Protein AF-A0A8J9SE63-F1 (afdb_monomer_lite)

InterPro domains:
  IPR000222 PPM-type phosphatase, divalent cation binding [PS01032] (70-78)
  IPR001932 PPM-type phosphatase-like domain [PF00481] (25-103)
  IPR001932 PPM-type phosphatase-like domain [PS51746] (24-112)
  IPR036457 PPM-type phosphatase-like domain superfamily [G3DSA:3.60.40.10] (1-112)
  IPR036457 PPM-type phosphatase-like domain superfamily [SSF81606] (15-105)

Radius of gyration: 18.45 Å; chains: 1; bounding box: 39×26×58 Å

pLDDT: mean 92.22, std 11.13, range [51.03, 98.38]

Secondary structure (DSSP, 8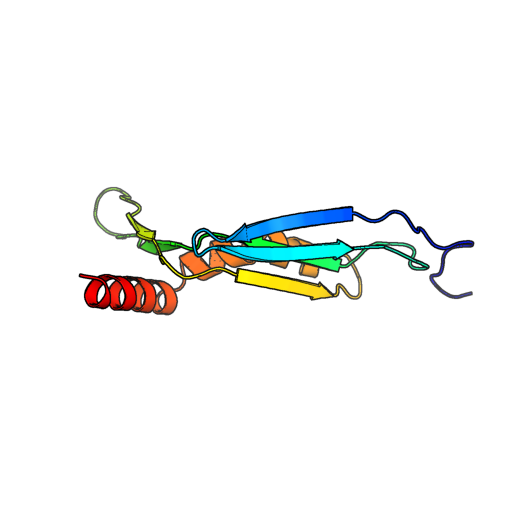-state):
--SEEEEEE---EEEEEE-TT--EEEEEE--EEESS---EEEEE-SEEEEEE-TTSTT-EEEEEETT--EEEEE---SSSHHHHHHHHHHHHHHTT-HHHHHHHHHHHHHH-

Sequence (112 aa):
MGNLLGAPVTEKETHVGTTPEGIPYGVSSMQGWRVHMEDAHITQEELYAIESNVGSGAEVNEIPLDGHSLFAVFDGHGGTFAAMYSGRNFCRVLSRQPKFVDYANFSKEWAE

Organism: Phaeodactylum tricornutum (NCBI:txid2850)

Structure (mmCIF, N/CA/C/O backbone):
data_AF-A0A8J9SE63-F1
#
_entry.id   AF-A0A8J9SE63-F1
#
loop_
_atom_site.group_PDB
_atom_site.id
_atom_site.type_symbol
_atom_site.label_atom_id
_atom_site.label_alt_id
_atom_site.label_comp_id
_atom_site.label_asym_id
_atom_site.label_entity_id
_atom_site.label_seq_id
_atom_site.pdbx_PDB_ins_code
_atom_site.Cartn_x
_atom_site.Cartn_y
_atom_site.Cartn_z
_atom_site.occupancy
_atom_site.B_iso_or_equiv
_atom_site.auth_seq_id
_atom_site.auth_comp_id
_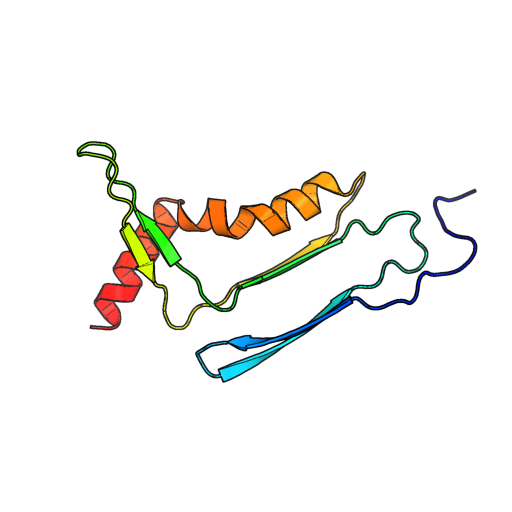atom_site.auth_asym_id
_atom_s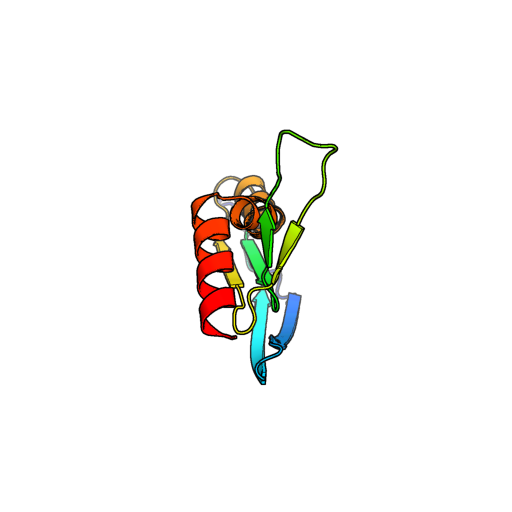ite.auth_atom_id
_atom_site.pdbx_PDB_model_num
ATOM 1 N N . MET A 1 1 ? 18.407 13.913 -25.048 1.00 51.03 1 MET A N 1
ATOM 2 C CA . MET A 1 1 ? 17.555 12.725 -25.280 1.00 51.03 1 MET A CA 1
ATOM 3 C C . MET A 1 1 ? 16.887 12.385 -23.957 1.00 51.03 1 MET A C 1
ATOM 5 O O . MET A 1 1 ? 17.524 12.593 -22.935 1.00 51.03 1 MET A O 1
ATOM 9 N N . GLY A 1 2 ? 15.599 12.032 -23.974 1.00 68.69 2 GLY A N 1
ATOM 10 C CA . GLY A 1 2 ? 14.751 11.947 -22.777 1.00 68.69 2 GLY A CA 1
ATOM 11 C C . GLY A 1 2 ? 15.185 10.895 -21.751 1.00 68.69 2 GLY A C 1
ATOM 12 O O . GLY A 1 2 ? 16.017 10.041 -22.037 1.00 68.69 2 GLY A O 1
ATOM 13 N N . ASN A 1 3 ? 14.599 10.976 -20.556 1.00 77.94 3 ASN A N 1
ATOM 14 C CA . ASN A 1 3 ? 14.890 10.139 -19.387 1.00 77.94 3 ASN A CA 1
ATOM 15 C C . ASN A 1 3 ? 14.290 8.718 -19.506 1.00 77.94 3 ASN A C 1
ATOM 17 O O . ASN A 1 3 ? 13.493 8.302 -18.663 1.00 77.94 3 ASN A O 1
ATOM 21 N N . LEU A 1 4 ? 14.596 8.009 -20.596 1.00 90.31 4 LEU A N 1
ATOM 22 C CA . LEU A 1 4 ? 14.075 6.670 -20.891 1.00 90.31 4 LEU A CA 1
ATOM 23 C C . LEU A 1 4 ? 15.209 5.652 -21.046 1.00 90.31 4 LEU A C 1
ATOM 25 O O . LEU A 1 4 ? 16.297 5.980 -21.520 1.00 90.31 4 LEU A O 1
ATOM 29 N N . LEU A 1 5 ? 14.925 4.408 -20.668 1.00 92.88 5 LEU A N 1
ATOM 30 C CA . LEU A 1 5 ? 15.800 3.258 -20.882 1.00 92.88 5 LEU A CA 1
ATOM 31 C C . LEU A 1 5 ? 15.842 2.843 -22.363 1.00 92.88 5 LEU A C 1
ATOM 33 O O . LEU A 1 5 ? 14.928 3.133 -23.133 1.00 92.88 5 LEU A O 1
ATOM 37 N N . GLY A 1 6 ? 16.882 2.096 -22.750 1.00 95.50 6 GLY A N 1
ATOM 38 C CA . GLY A 1 6 ? 16.984 1.502 -24.092 1.00 95.50 6 GLY A CA 1
ATOM 39 C C . GLY A 1 6 ? 15.978 0.372 -24.357 1.00 95.50 6 GLY A C 1
ATOM 40 O O . GLY A 1 6 ? 15.704 0.053 -25.510 1.00 95.50 6 GLY A O 1
ATOM 41 N N . ALA A 1 7 ? 15.416 -0.215 -23.300 1.00 96.19 7 ALA A N 1
ATOM 42 C CA . ALA A 1 7 ? 14.354 -1.215 -23.330 1.00 96.19 7 ALA A CA 1
ATOM 43 C C . ALA A 1 7 ? 13.550 -1.137 -22.018 1.00 96.19 7 ALA A C 1
ATOM 45 O O . ALA A 1 7 ? 14.098 -0.683 -21.009 1.00 96.19 7 ALA A O 1
ATOM 46 N N . PRO A 1 8 ? 12.277 -1.569 -21.993 1.00 97.38 8 PRO A N 1
ATOM 47 C CA . PRO A 1 8 ? 11.485 -1.533 -20.777 1.00 97.38 8 PRO A CA 1
ATOM 48 C C . PRO A 1 8 ? 11.904 -2.640 -19.809 1.00 97.38 8 PRO A C 1
ATOM 50 O O . PRO A 1 8 ? 12.109 -3.789 -20.207 1.00 97.38 8 PRO A O 1
ATOM 53 N N . VAL A 1 9 ? 11.932 -2.318 -18.519 1.00 97.75 9 VAL A N 1
ATOM 54 C CA . VAL A 1 9 ? 11.937 -3.321 -17.453 1.00 97.75 9 VAL A CA 1
ATOM 55 C C . VAL A 1 9 ? 10.518 -3.868 -17.333 1.00 97.75 9 VAL A C 1
ATOM 57 O O . VAL A 1 9 ? 9.587 -3.140 -16.986 1.00 97.75 9 VAL A O 1
ATOM 60 N N . THR A 1 10 ? 10.347 -5.141 -17.686 1.00 97.75 10 THR A N 1
ATOM 61 C CA . THR A 1 10 ? 9.033 -5.807 -17.765 1.00 97.75 10 THR A CA 1
ATOM 62 C C . THR A 1 10 ? 8.750 -6.749 -16.600 1.00 97.75 10 THR A C 1
ATOM 64 O O . THR A 1 10 ? 7.655 -7.308 -16.527 1.00 97.75 10 THR A O 1
ATOM 67 N N . GLU A 1 11 ? 9.714 -6.909 -15.688 1.00 98.12 11 GLU A N 1
ATOM 68 C CA . GLU A 1 11 ? 9.528 -7.646 -14.443 1.00 98.12 11 GLU A CA 1
ATOM 69 C C . GLU A 1 11 ? 8.372 -7.042 -13.642 1.00 98.12 11 GLU A C 1
ATOM 71 O O . GLU A 1 11 ? 8.221 -5.819 -13.561 1.00 98.12 11 GLU A O 1
ATOM 76 N N . LYS A 1 12 ? 7.529 -7.924 -13.102 1.00 98.12 12 LYS A N 1
ATOM 77 C CA . LYS A 1 12 ? 6.340 -7.556 -12.346 1.00 98.12 12 LYS A CA 1
ATOM 78 C C . LYS A 1 12 ? 6.524 -7.947 -10.899 1.00 98.12 12 LYS A C 1
ATOM 80 O O . LYS A 1 12 ? 6.648 -9.133 -10.602 1.00 98.12 12 LYS A O 1
ATOM 85 N N . GLU A 1 13 ? 6.429 -6.976 -10.009 1.00 97.75 13 GLU A N 1
ATOM 86 C CA . GLU A 1 13 ? 6.236 -7.263 -8.597 1.00 97.75 13 GLU A CA 1
ATOM 87 C C . GLU A 1 13 ? 4.733 -7.392 -8.359 1.00 97.75 13 GLU A C 1
ATOM 89 O O . GLU A 1 13 ? 3.992 -6.429 -8.545 1.00 97.75 13 GLU A O 1
ATOM 94 N N . THR A 1 14 ? 4.265 -8.598 -8.038 1.00 97.88 14 THR A N 1
ATOM 95 C CA . THR A 1 14 ? 2.834 -8.888 -7.886 1.00 97.88 14 THR A CA 1
ATOM 96 C C . THR A 1 14 ? 2.555 -9.387 -6.482 1.00 97.88 14 THR A C 1
ATOM 98 O O . THR A 1 14 ? 3.184 -10.341 -6.033 1.00 97.88 14 THR A O 1
ATOM 101 N N . HIS A 1 15 ? 1.587 -8.763 -5.820 1.00 97.12 15 HIS A N 1
ATOM 102 C CA . HIS A 1 15 ? 1.100 -9.150 -4.503 1.00 97.12 15 HIS A CA 1
ATOM 103 C C . HIS A 1 15 ? -0.384 -9.473 -4.615 1.00 97.12 15 HIS A C 1
ATOM 105 O O . HIS A 1 15 ? -1.133 -8.775 -5.298 1.00 97.12 15 HIS A O 1
ATOM 111 N N . VAL A 1 16 ? -0.808 -10.546 -3.964 1.00 98.12 16 VAL A N 1
ATOM 112 C CA . VAL A 1 16 ? -2.205 -10.979 -3.895 1.00 98.12 16 VAL A CA 1
ATOM 113 C C . VAL A 1 16 ? -2.527 -11.323 -2.453 1.00 98.12 16 VAL A C 1
ATOM 115 O O . VAL A 1 16 ? -1.635 -11.727 -1.709 1.00 98.12 16 VAL A O 1
ATOM 118 N N . GLY A 1 17 ? -3.787 -11.183 -2.072 1.00 97.94 17 GLY A N 1
ATOM 119 C CA . GLY A 1 17 ? -4.231 -11.482 -0.718 1.00 97.94 17 GLY A CA 1
ATOM 120 C C . GLY A 1 17 ? -5.744 -11.485 -0.612 1.00 97.94 17 GLY A C 1
ATOM 121 O O . GLY A 1 17 ? -6.467 -11.468 -1.617 1.00 97.94 17 GLY A O 1
ATOM 122 N N . THR A 1 18 ? -6.240 -11.575 0.611 1.00 97.81 18 THR A N 1
ATOM 123 C CA . THR A 1 18 ? -7.671 -11.574 0.910 1.00 97.81 18 THR A CA 1
ATOM 124 C C . THR A 1 18 ? -7.848 -10.970 2.290 1.00 97.81 18 THR A C 1
ATOM 126 O O . THR A 1 18 ? -7.211 -11.428 3.231 1.00 97.81 18 THR A O 1
ATOM 129 N N . THR A 1 19 ? -8.694 -9.949 2.408 1.00 97.00 19 THR A N 1
ATOM 130 C CA . THR A 1 19 ? -8.952 -9.300 3.701 1.00 97.00 19 THR A CA 1
ATOM 131 C C . THR A 1 19 ? -9.612 -10.282 4.679 1.00 97.00 19 THR A C 1
ATOM 133 O O . THR A 1 19 ? -10.191 -11.280 4.231 1.00 97.00 19 THR A O 1
ATOM 136 N N . PRO A 1 20 ? -9.593 -10.024 5.999 1.00 95.38 20 PRO A N 1
ATOM 137 C CA . PRO A 1 20 ? -10.285 -10.869 6.977 1.00 95.38 20 PRO A CA 1
ATOM 138 C C . PRO A 1 20 ? -11.780 -11.067 6.679 1.00 95.38 20 PRO A C 1
ATOM 140 O O . PRO A 1 20 ? -12.340 -12.126 6.957 1.00 95.38 20 PRO A O 1
ATOM 143 N N . GLU A 1 21 ? -12.419 -10.088 6.034 1.00 93.19 21 GLU A N 1
ATOM 144 C CA . GLU A 1 21 ? -13.823 -10.127 5.601 1.00 93.19 21 GLU A CA 1
ATOM 145 C C . GLU A 1 21 ? -14.041 -10.965 4.331 1.00 93.19 21 GLU A C 1
ATOM 147 O O . GLU A 1 21 ? -15.169 -11.107 3.854 1.00 93.19 21 GLU A O 1
ATOM 152 N N . GLY A 1 22 ? -12.971 -11.517 3.759 1.00 96.06 22 GLY A N 1
ATOM 153 C CA . GLY A 1 22 ? -13.018 -12.366 2.577 1.00 96.06 22 GLY A CA 1
ATOM 154 C C . GLY A 1 22 ? -12.970 -11.608 1.250 1.00 96.06 22 GLY A C 1
ATOM 155 O O . GLY A 1 22 ? -13.339 -12.187 0.229 1.00 96.06 22 GLY A O 1
ATOM 156 N N . ILE A 1 23 ? -12.535 -10.341 1.222 1.00 96.25 23 ILE A N 1
ATOM 157 C CA . ILE A 1 23 ? -12.416 -9.569 -0.025 1.00 96.25 23 ILE A CA 1
ATOM 158 C C . ILE A 1 23 ? -11.077 -9.907 -0.704 1.00 96.25 23 ILE A C 1
ATOM 160 O O . ILE A 1 23 ? -10.027 -9.532 -0.180 1.00 96.25 23 ILE A O 1
ATOM 164 N N . PRO A 1 24 ? -11.061 -10.587 -1.867 1.00 98.06 24 PRO A N 1
ATOM 165 C CA . PRO A 1 24 ? -9.816 -10.886 -2.567 1.00 98.06 24 PRO A CA 1
ATOM 166 C C . PRO A 1 24 ? -9.247 -9.632 -3.241 1.00 98.06 24 PRO A C 1
ATOM 168 O O . PRO A 1 24 ? -9.992 -8.830 -3.810 1.00 98.06 24 PRO A O 1
ATOM 171 N N . TYR A 1 25 ? -7.920 -9.495 -3.254 1.00 98.12 25 TYR A N 1
ATOM 172 C CA . TYR A 1 25 ? -7.239 -8.413 -3.966 1.00 98.12 25 TYR A CA 1
ATOM 173 C C . TYR A 1 25 ? -5.971 -8.884 -4.687 1.00 98.12 25 TYR A C 1
ATOM 175 O O . TYR A 1 25 ? -5.387 -9.927 -4.386 1.00 98.12 25 TYR A O 1
ATOM 183 N N . GLY A 1 26 ? -5.529 -8.066 -5.642 1.00 98.25 26 GLY A N 1
ATOM 184 C CA . GLY A 1 26 ? -4.250 -8.215 -6.322 1.00 98.25 26 GLY A CA 1
ATOM 185 C C . GLY A 1 26 ? -3.714 -6.866 -6.792 1.00 98.25 26 GLY A C 1
ATOM 186 O O . GLY A 1 26 ? -4.473 -6.018 -7.258 1.00 98.25 26 GLY A O 1
ATOM 187 N N . VAL A 1 27 ? -2.404 -6.675 -6.681 1.00 98.06 27 VAL A N 1
ATOM 188 C CA . VAL A 1 27 ? -1.674 -5.497 -7.156 1.00 98.06 27 VAL A CA 1
ATOM 189 C C . V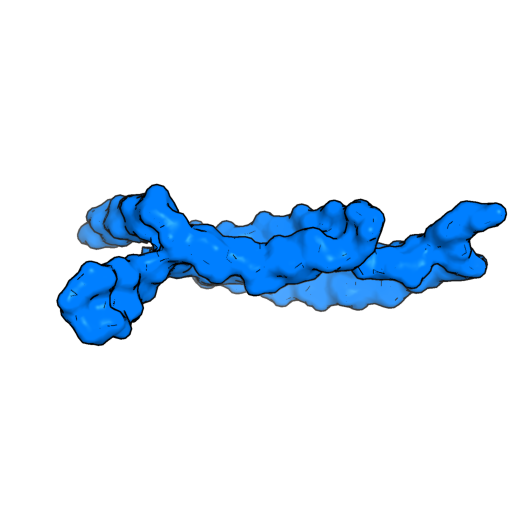AL A 1 27 ? -0.430 -5.955 -7.907 1.00 98.06 27 VAL A C 1
ATOM 191 O O . VAL A 1 27 ? 0.199 -6.945 -7.544 1.00 98.06 27 VAL A O 1
ATOM 194 N N . SER A 1 28 ? -0.087 -5.258 -8.986 1.00 98.19 28 SER A N 1
ATOM 195 C CA . SER A 1 28 ? 1.114 -5.535 -9.768 1.00 98.19 28 SER A CA 1
ATOM 196 C C . SER A 1 28 ? 1.763 -4.224 -10.186 1.00 98.19 28 SER A C 1
ATOM 198 O O . SER A 1 28 ? 1.072 -3.329 -10.674 1.00 98.19 28 SER A O 1
ATOM 200 N N . SER A 1 29 ? 3.074 -4.111 -10.001 1.00 97.88 29 SER A N 1
ATOM 201 C CA . SER A 1 29 ? 3.858 -2.934 -10.372 1.00 97.88 29 SER A CA 1
ATOM 202 C C . SER A 1 29 ? 4.936 -3.311 -11.396 1.00 97.88 29 SER A C 1
ATOM 204 O O . SER A 1 29 ? 5.394 -4.454 -11.453 1.00 97.88 29 SER A O 1
ATOM 206 N N . MET A 1 30 ? 5.291 -2.371 -12.275 1.00 98.31 30 MET A N 1
ATOM 207 C CA . MET A 1 30 ? 6.281 -2.576 -13.337 1.00 98.31 30 MET A CA 1
ATOM 208 C C . MET A 1 30 ? 6.908 -1.235 -13.721 1.00 98.31 30 MET A C 1
ATOM 210 O O . MET A 1 30 ? 6.196 -0.310 -14.102 1.00 98.31 30 MET A O 1
ATOM 214 N N . GLN A 1 31 ? 8.239 -1.149 -13.695 1.00 97.69 31 GLN A N 1
ATOM 215 C CA . GLN A 1 31 ? 8.973 0.092 -13.985 1.00 97.69 31 GLN A CA 1
ATOM 216 C C . GLN A 1 31 ? 8.819 0.569 -15.440 1.00 97.69 31 GLN A C 1
ATOM 218 O O . GLN A 1 31 ? 8.784 1.771 -15.723 1.00 97.69 31 GLN A O 1
ATOM 223 N N . GLY A 1 32 ? 8.745 -0.364 -16.391 1.00 97.44 32 GLY A N 1
ATOM 224 C CA . GLY A 1 32 ? 8.618 -0.037 -17.806 1.00 97.44 32 GLY A CA 1
ATOM 225 C C . GLY A 1 32 ? 9.834 0.727 -18.335 1.00 97.44 32 GLY A C 1
ATOM 226 O O . GLY A 1 32 ? 10.976 0.343 -18.104 1.00 97.44 32 GLY A O 1
ATOM 227 N N . TRP A 1 33 ? 9.591 1.797 -19.093 1.00 96.94 33 TRP A N 1
ATOM 228 C CA . TRP A 1 33 ? 10.633 2.550 -19.807 1.00 96.94 33 TRP A CA 1
ATOM 229 C C . TRP A 1 33 ? 11.355 3.603 -18.958 1.00 96.94 33 TRP A C 1
ATOM 231 O O . TRP A 1 33 ? 12.303 4.226 -19.441 1.00 96.94 33 TRP A O 1
ATOM 241 N N . ARG A 1 34 ? 10.895 3.858 -17.729 1.00 94.69 34 ARG A N 1
ATOM 242 C CA . ARG A 1 34 ? 11.482 4.878 -16.851 1.00 94.69 34 ARG A CA 1
ATOM 243 C C . ARG A 1 34 ? 12.814 4.390 -16.288 1.00 94.69 34 ARG A C 1
ATOM 245 O O . ARG A 1 34 ? 13.000 3.198 -16.075 1.00 94.69 34 ARG A O 1
ATOM 252 N N . VAL A 1 35 ? 13.734 5.318 -16.026 1.00 93.50 35 VAL A N 1
ATOM 253 C CA . VAL A 1 35 ? 15.046 4.999 -15.427 1.00 93.50 35 VAL A CA 1
ATOM 254 C C . VAL A 1 35 ? 14.912 4.545 -13.969 1.00 93.50 35 VAL A C 1
ATOM 256 O O . VAL A 1 35 ? 15.681 3.700 -13.516 1.00 93.50 35 VAL A O 1
ATOM 259 N N . HIS A 1 36 ? 13.908 5.059 -13.258 1.00 94.25 36 HIS A N 1
ATOM 260 C CA . HIS A 1 36 ? 13.601 4.698 -11.879 1.00 94.25 36 HIS A CA 1
ATOM 261 C C . HIS A 1 36 ? 12.132 4.307 -11.748 1.00 94.25 36 HIS A C 1
ATOM 263 O O . HIS A 1 36 ? 11.269 4.912 -12.386 1.00 94.25 36 HIS A O 1
ATOM 269 N N . MET A 1 37 ? 11.867 3.306 -10.910 1.00 96.19 37 MET A N 1
ATOM 270 C CA . MET A 1 37 ? 10.530 3.018 -10.409 1.00 96.19 37 MET A CA 1
ATOM 271 C C . MET A 1 37 ? 10.230 3.980 -9.261 1.00 96.19 37 MET A C 1
ATOM 273 O O . MET A 1 37 ? 10.860 3.893 -8.207 1.00 96.19 37 MET A O 1
ATOM 277 N N . GLU A 1 38 ? 9.326 4.932 -9.491 1.00 97.25 38 GLU A N 1
ATOM 278 C CA . GLU A 1 38 ? 8.965 5.950 -8.497 1.00 97.25 38 GLU A CA 1
ATOM 279 C C . GLU A 1 38 ? 7.650 5.643 -7.776 1.00 97.25 38 GLU A C 1
ATOM 281 O O . GLU A 1 38 ? 7.350 6.314 -6.790 1.00 97.25 38 GLU A O 1
ATOM 286 N N . ASP A 1 39 ? 6.914 4.613 -8.205 1.00 98.00 39 ASP A N 1
ATOM 287 C CA . ASP A 1 39 ? 5.640 4.254 -7.588 1.00 98.00 39 ASP A CA 1
ATOM 288 C C . ASP A 1 39 ? 5.829 3.447 -6.298 1.00 98.00 39 ASP A C 1
ATOM 290 O O . ASP A 1 39 ? 6.769 2.663 -6.145 1.00 98.00 39 ASP A O 1
ATOM 294 N N . ALA A 1 40 ? 4.867 3.582 -5.389 1.00 97.94 40 ALA A N 1
ATOM 295 C CA . ALA A 1 40 ? 4.708 2.742 -4.206 1.00 97.94 40 ALA A CA 1
ATOM 296 C C . ALA A 1 40 ? 3.231 2.366 -4.020 1.00 97.94 40 ALA A C 1
ATOM 298 O O . ALA A 1 40 ? 2.342 3.002 -4.586 1.00 97.94 40 ALA A O 1
ATOM 299 N N . HIS A 1 41 ? 2.945 1.354 -3.203 1.00 98.31 41 HIS A N 1
ATOM 300 C CA . HIS A 1 41 ? 1.572 0.952 -2.897 1.00 98.31 41 HIS A CA 1
ATOM 301 C C . HIS A 1 41 ? 1.416 0.479 -1.447 1.00 98.31 41 HIS A C 1
ATOM 303 O O . HIS A 1 41 ? 2.405 0.224 -0.760 1.00 98.31 41 HIS A O 1
ATOM 309 N N . ILE A 1 42 ? 0.166 0.386 -0.990 1.00 98.19 42 ILE A N 1
ATOM 310 C CA . ILE A 1 42 ? -0.235 -0.229 0.282 1.00 98.19 42 ILE A CA 1
ATOM 311 C C . ILE A 1 42 ? -1.321 -1.268 -0.003 1.00 98.19 42 ILE A C 1
ATOM 313 O O . ILE A 1 42 ? -2.251 -0.993 -0.762 1.00 98.19 42 ILE A O 1
ATOM 317 N N . THR A 1 43 ? -1.203 -2.428 0.640 1.00 97.75 43 THR A N 1
ATOM 318 C CA . THR A 1 43 ? -2.211 -3.497 0.716 1.00 97.75 43 THR A CA 1
ATOM 319 C C . THR A 1 43 ? -2.413 -3.877 2.182 1.00 97.75 43 THR A C 1
ATOM 321 O O . THR A 1 43 ? -1.969 -4.931 2.630 1.00 97.75 43 THR A O 1
ATOM 324 N N . GLN A 1 44 ? -2.972 -2.958 2.966 1.00 97.62 44 GLN A N 1
ATOM 325 C CA . GLN A 1 44 ? -3.152 -3.135 4.403 1.00 97.62 44 GLN A CA 1
ATOM 326 C C . GLN A 1 44 ? -4.500 -3.817 4.651 1.00 97.62 44 GLN A C 1
ATOM 328 O O . GLN A 1 44 ? -5.546 -3.182 4.527 1.00 97.62 44 GLN A O 1
ATOM 333 N N . GLU A 1 45 ? -4.463 -5.107 4.971 1.00 97.44 45 GLU A N 1
ATOM 334 C CA . GLU A 1 45 ? -5.655 -5.942 5.169 1.00 97.44 45 GLU A CA 1
ATOM 335 C C . GLU A 1 45 ? -6.412 -5.591 6.458 1.00 97.44 45 GLU A C 1
ATOM 337 O O . GLU A 1 45 ? -7.637 -5.567 6.447 1.00 97.44 45 GLU A O 1
ATOM 342 N N . GLU A 1 46 ? -5.690 -5.243 7.525 1.00 95.81 46 GLU A N 1
ATOM 343 C CA . GLU A 1 46 ? -6.245 -4.890 8.839 1.00 95.81 46 GLU A CA 1
ATOM 344 C C . GLU A 1 46 ? -5.830 -3.478 9.256 1.00 95.81 46 GLU A C 1
ATOM 346 O O . GLU A 1 46 ? -4.664 -3.093 9.110 1.00 95.81 46 GLU A O 1
ATOM 351 N N . LEU A 1 47 ? -6.754 -2.705 9.822 1.00 96.25 47 LEU A N 1
ATOM 352 C CA . LEU A 1 47 ? -6.481 -1.369 10.346 1.00 96.25 47 LEU A CA 1
ATOM 353 C C . LEU A 1 47 ? -6.702 -1.296 11.853 1.00 96.25 47 LEU A C 1
ATOM 355 O O . LEU A 1 47 ? -7.539 -1.983 12.426 1.00 96.25 47 LEU A O 1
ATOM 359 N N . TYR A 1 48 ? -5.959 -0.397 12.487 1.00 96.44 48 TYR A N 1
ATOM 360 C CA . TYR A 1 48 ? -6.114 -0.059 13.892 1.00 96.44 48 TYR A CA 1
ATOM 361 C C . TYR A 1 48 ? -5.813 1.425 14.100 1.00 96.44 48 TYR A C 1
ATOM 363 O O . TYR A 1 48 ? -5.035 2.038 13.355 1.00 96.44 48 TYR A O 1
ATOM 371 N N . ALA A 1 49 ? -6.427 2.009 15.121 1.00 96.81 49 ALA A N 1
ATOM 372 C CA . ALA A 1 49 ? -6.033 3.301 15.656 1.00 96.81 49 ALA A CA 1
ATOM 373 C C . ALA A 1 49 ? -5.138 3.109 16.885 1.00 96.81 49 ALA A C 1
ATOM 375 O O . ALA A 1 49 ? -5.222 2.104 17.584 1.00 96.81 49 ALA A O 1
ATOM 376 N N . ILE A 1 50 ? -4.266 4.080 17.135 1.00 95.19 50 ILE A N 1
ATOM 377 C CA . ILE A 1 50 ? -3.406 4.132 18.310 1.00 95.19 50 ILE A CA 1
ATOM 378 C C . ILE A 1 50 ? -3.843 5.321 19.156 1.00 95.19 50 ILE A C 1
ATOM 380 O O . ILE A 1 50 ? -3.609 6.477 18.791 1.00 95.19 50 ILE A O 1
ATOM 384 N N . GLU A 1 51 ? -4.410 5.022 20.314 1.00 91.31 51 GLU A N 1
ATOM 385 C CA . GLU A 1 51 ? -4.723 5.998 21.343 1.00 91.31 51 GLU A CA 1
ATOM 386 C C . GLU A 1 51 ? -3.561 6.071 22.345 1.00 91.31 51 GLU A C 1
ATOM 388 O O . GLU A 1 51 ? -3.160 5.076 22.952 1.00 91.31 51 GLU A O 1
ATOM 393 N N . SER A 1 52 ? -2.973 7.262 22.494 1.00 84.19 52 SER A N 1
ATOM 394 C CA . SER A 1 52 ? -1.885 7.509 23.443 1.00 84.19 52 SER A CA 1
ATOM 395 C C . SER A 1 52 ? -2.347 8.442 24.558 1.00 84.19 52 SER A C 1
ATOM 397 O O . SER A 1 52 ? -2.537 9.639 24.323 1.00 84.19 52 SER A O 1
ATOM 399 N N . ASN A 1 53 ? -2.451 7.927 25.783 1.00 69.50 53 ASN A N 1
ATOM 400 C CA . ASN A 1 53 ? -2.748 8.742 26.958 1.00 69.50 53 ASN A CA 1
ATOM 401 C C . ASN A 1 53 ? -1.466 9.417 27.468 1.00 69.50 53 ASN A C 1
ATOM 403 O O . ASN A 1 53 ? -0.677 8.845 28.224 1.00 69.50 53 ASN A O 1
ATOM 407 N N . VAL A 1 54 ? -1.234 10.661 27.039 1.00 57.88 54 VAL A N 1
ATOM 408 C CA . VAL A 1 54 ? -0.102 11.478 27.504 1.00 57.88 54 VAL A CA 1
ATOM 409 C C . VAL A 1 54 ? -0.397 11.971 28.927 1.00 57.88 54 VAL A C 1
ATOM 411 O O . VAL A 1 54 ? -0.857 13.089 29.131 1.00 57.88 54 VAL A O 1
ATOM 414 N N . GLY A 1 55 ? -0.174 11.118 29.928 1.00 57.22 55 GLY A N 1
ATOM 415 C CA . GLY A 1 55 ? -0.374 11.489 31.336 1.00 57.22 55 GLY A CA 1
ATOM 416 C C . GLY A 1 55 ? 0.002 10.415 32.357 1.00 57.22 55 GLY A C 1
ATOM 417 O O . GLY A 1 55 ? 0.474 10.746 33.441 1.00 57.22 55 GLY A O 1
ATOM 418 N N . SER A 1 56 ? -0.119 9.134 32.008 1.00 51.09 56 SER A N 1
ATOM 419 C CA . SER A 1 56 ? 0.154 8.014 32.913 1.00 51.09 56 SER A CA 1
ATOM 420 C C . SER A 1 56 ? 0.942 6.931 32.183 1.00 51.09 56 SER A C 1
ATOM 422 O O . SER A 1 56 ? 0.364 6.123 31.470 1.00 51.09 56 SER A O 1
ATOM 424 N N . GLY A 1 57 ? 2.272 6.944 32.317 1.00 52.50 57 GLY A N 1
ATOM 425 C CA . GLY A 1 57 ? 3.120 5.795 31.978 1.00 52.50 57 GLY A CA 1
ATOM 426 C C . GLY A 1 57 ? 2.857 5.126 30.621 1.00 52.50 57 GLY A C 1
ATOM 427 O O . GLY A 1 57 ? 2.720 3.917 30.598 1.00 52.50 57 GLY A O 1
ATOM 428 N N . ALA A 1 58 ? 2.782 5.897 29.530 1.00 58.28 58 ALA A N 1
ATOM 429 C CA . ALA A 1 58 ? 2.835 5.446 28.130 1.00 58.28 58 ALA A CA 1
ATOM 430 C C . ALA A 1 58 ? 2.162 4.090 27.814 1.00 58.28 58 ALA A C 1
ATOM 432 O O . ALA A 1 58 ? 2.767 3.237 27.165 1.00 58.28 58 ALA A O 1
ATOM 433 N N . GLU A 1 59 ? 0.916 3.890 28.242 1.00 69.31 59 GLU A N 1
ATOM 434 C CA . GLU A 1 59 ? 0.118 2.773 27.744 1.00 69.31 59 GLU A CA 1
ATOM 435 C C . GLU A 1 59 ? -0.417 3.152 26.357 1.00 69.31 59 GLU A C 1
ATOM 437 O O . GLU A 1 59 ? -1.103 4.165 26.184 1.00 69.31 59 GLU A O 1
ATOM 442 N N . VAL A 1 60 ? 0.007 2.394 25.347 1.00 81.56 60 VAL A N 1
ATOM 443 C CA . VAL A 1 60 ? -0.451 2.533 23.965 1.00 81.56 60 VAL A CA 1
ATOM 444 C C . VAL A 1 60 ? -1.633 1.591 23.808 1.00 81.56 60 VAL A C 1
ATOM 446 O O . VAL A 1 60 ? -1.455 0.379 23.897 1.00 81.56 60 VAL A O 1
ATOM 449 N N . ASN A 1 61 ? -2.823 2.147 23.601 1.00 89.81 61 ASN A N 1
ATOM 450 C CA . ASN A 1 61 ? -4.027 1.364 23.361 1.00 89.81 61 ASN A CA 1
ATOM 451 C C . ASN A 1 61 ? -4.253 1.253 21.847 1.00 89.81 61 ASN A C 1
ATOM 453 O O . ASN A 1 61 ? -4.417 2.267 21.163 1.00 89.81 61 ASN A O 1
ATOM 457 N N . GLU A 1 62 ? -4.218 0.030 21.320 1.00 94.00 62 GLU A N 1
ATOM 458 C CA . GLU A 1 62 ? -4.571 -0.252 19.929 1.00 94.00 62 GLU A CA 1
ATOM 459 C C . GLU A 1 62 ? -6.063 -0.578 19.844 1.00 94.00 62 GLU A C 1
ATOM 461 O O . GLU A 1 62 ? -6.553 -1.498 20.497 1.00 94.00 62 GLU A O 1
ATOM 466 N N . ILE A 1 63 ? -6.786 0.192 19.035 1.00 95.12 63 ILE A N 1
ATOM 467 C CA . ILE A 1 63 ? -8.218 0.013 18.804 1.00 95.12 63 ILE A CA 1
ATOM 468 C C . ILE A 1 63 ? -8.367 -0.608 17.410 1.00 95.12 63 ILE A C 1
ATOM 470 O O . ILE A 1 63 ? -8.115 0.099 16.428 1.00 95.12 63 ILE A O 1
ATOM 474 N N . PRO A 1 64 ? -8.714 -1.903 17.291 1.00 94.56 64 PRO A N 1
ATOM 475 C CA . PRO A 1 64 ? -8.901 -2.540 15.991 1.00 94.56 64 PRO A CA 1
ATOM 476 C C . PRO A 1 64 ? -10.096 -1.926 15.250 1.00 94.56 64 PRO A C 1
ATOM 478 O O . PRO A 1 64 ? -11.094 -1.547 15.865 1.00 94.56 64 PRO A O 1
ATOM 481 N N . LEU A 1 65 ? -9.986 -1.824 13.925 1.00 94.88 65 LEU A N 1
ATOM 482 C CA . LEU A 1 65 ? -11.093 -1.486 13.032 1.00 94.88 65 LEU A CA 1
ATOM 483 C C . LEU A 1 65 ? -11.463 -2.722 12.208 1.00 94.88 65 LEU A C 1
ATOM 485 O O . LEU A 1 65 ? -11.077 -2.844 11.044 1.00 94.88 65 LEU A O 1
ATOM 489 N N . ASP A 1 66 ? -12.235 -3.622 12.809 1.00 92.31 66 ASP A N 1
ATOM 490 C CA . ASP A 1 66 ? -12.777 -4.787 12.109 1.00 92.31 66 ASP A CA 1
ATOM 491 C C . ASP A 1 66 ? -13.599 -4.336 10.892 1.00 92.31 66 ASP A C 1
ATOM 493 O O . ASP A 1 66 ? -14.289 -3.310 10.937 1.00 92.31 66 ASP A O 1
ATOM 497 N N . GLY A 1 67 ? -13.523 -5.054 9.773 1.00 93.00 67 GLY A N 1
ATOM 498 C CA . GLY A 1 67 ? -14.234 -4.666 8.555 1.00 93.00 67 GLY A CA 1
ATOM 499 C C . GLY A 1 67 ? -13.522 -3.620 7.695 1.00 93.00 67 GLY A C 1
ATOM 500 O O . GLY A 1 67 ? -14.088 -3.196 6.684 1.00 93.00 67 GLY A O 1
ATOM 501 N N . HIS A 1 68 ? -12.322 -3.171 8.080 1.00 95.56 68 HIS A N 1
ATOM 502 C CA . HIS A 1 68 ? -11.622 -2.087 7.398 1.00 95.56 68 HIS A CA 1
ATOM 503 C C . HIS A 1 68 ? -10.250 -2.506 6.870 1.00 95.56 68 HIS A C 1
ATOM 505 O O . HIS A 1 68 ? -9.356 -2.903 7.614 1.00 95.56 68 HIS A O 1
ATOM 511 N N . SER A 1 69 ? -10.049 -2.254 5.580 1.00 97.00 69 SER A N 1
ATOM 512 C CA . SER A 1 69 ? -8.770 -2.420 4.890 1.00 97.00 69 SER A CA 1
ATOM 513 C C . SER A 1 69 ? -8.412 -1.140 4.133 1.00 97.00 69 SER A C 1
ATOM 515 O O . SER A 1 69 ? -9.290 -0.377 3.719 1.00 97.00 69 SER A O 1
ATOM 517 N N . LEU A 1 70 ? -7.118 -0.893 3.922 1.00 97.62 70 LEU A N 1
ATOM 518 C CA . LEU A 1 70 ? -6.620 0.260 3.171 1.00 97.62 70 LEU A CA 1
ATOM 519 C C . LEU A 1 70 ? -5.766 -0.194 1.987 1.00 97.62 70 LEU A C 1
ATOM 521 O O . LEU A 1 70 ? -4.737 -0.847 2.150 1.00 97.62 70 LEU A O 1
ATOM 525 N N . PHE A 1 71 ? -6.141 0.271 0.800 1.00 98.00 71 PHE A N 1
ATOM 526 C CA . PHE A 1 71 ? -5.373 0.099 -0.427 1.00 98.00 71 PHE A CA 1
ATOM 527 C C . PHE A 1 71 ? -5.036 1.467 -1.014 1.00 98.00 71 PHE A C 1
ATOM 529 O O . PHE A 1 71 ? -5.900 2.341 -1.093 1.00 98.00 71 PHE A O 1
ATOM 536 N N . ALA A 1 72 ? -3.785 1.670 -1.420 1.00 98.31 72 ALA A N 1
ATOM 537 C CA . ALA A 1 72 ? -3.342 2.941 -1.992 1.00 98.31 72 ALA A CA 1
ATOM 538 C C . ALA A 1 72 ? -2.244 2.734 -3.036 1.00 98.31 72 ALA A C 1
ATOM 540 O O . ALA A 1 72 ? -1.435 1.817 -2.911 1.00 98.31 72 ALA A O 1
ATOM 541 N N . VAL A 1 73 ? -2.193 3.624 -4.028 1.00 98.38 73 VAL A N 1
ATOM 542 C CA . VAL A 1 73 ? -1.105 3.732 -5.009 1.00 98.38 73 VAL A CA 1
ATOM 543 C C . VAL A 1 73 ? -0.576 5.159 -4.963 1.00 98.38 73 VAL A C 1
ATOM 545 O O . VAL A 1 73 ? -1.352 6.115 -4.948 1.00 98.38 73 VAL A O 1
ATOM 548 N N . PHE A 1 74 ? 0.743 5.298 -4.934 1.00 98.31 74 PHE A N 1
ATOM 549 C CA . PHE A 1 74 ? 1.445 6.572 -4.921 1.00 98.31 74 PHE A CA 1
ATOM 550 C C . PHE A 1 74 ? 2.304 6.658 -6.179 1.00 98.31 74 PHE A C 1
ATOM 552 O O . PHE A 1 74 ? 3.249 5.889 -6.301 1.00 98.31 74 PHE A O 1
ATOM 559 N N . ASP A 1 75 ? 1.978 7.580 -7.085 1.00 97.94 75 ASP A N 1
ATOM 560 C CA . ASP A 1 75 ? 2.767 7.894 -8.286 1.00 97.94 75 ASP A CA 1
ATOM 561 C C . ASP A 1 75 ? 3.830 8.939 -7.915 1.00 97.94 75 ASP A C 1
ATOM 563 O O . ASP A 1 75 ? 3.510 10.067 -7.518 1.00 97.94 75 ASP A O 1
ATOM 567 N N . GLY A 1 76 ? 5.098 8.533 -7.932 1.00 96.50 76 GLY A N 1
ATOM 568 C CA . GLY A 1 76 ? 6.213 9.416 -7.609 1.00 96.50 76 GLY A CA 1
ATOM 569 C C . GLY A 1 76 ? 6.566 10.341 -8.775 1.00 96.50 76 GLY A C 1
ATOM 570 O O . GLY A 1 76 ? 6.564 9.940 -9.934 1.00 96.50 76 GLY A O 1
ATOM 571 N N . HIS A 1 77 ? 6.922 11.592 -8.468 1.00 94.31 77 HIS A N 1
ATOM 572 C CA . HIS A 1 77 ? 7.414 12.537 -9.468 1.00 94.31 77 HIS A CA 1
ATOM 573 C C . HIS A 1 77 ? 8.580 13.362 -8.929 1.00 94.31 77 HIS A C 1
ATOM 575 O O . HIS A 1 77 ? 8.471 14.015 -7.889 1.00 94.31 77 HIS A O 1
ATOM 581 N N . GLY A 1 78 ? 9.688 13.377 -9.673 1.00 92.31 78 GLY A N 1
ATOM 582 C CA . GLY A 1 78 ? 10.892 14.115 -9.284 1.00 92.31 78 GLY A CA 1
ATOM 583 C C . GLY A 1 78 ? 11.720 13.398 -8.213 1.00 92.31 78 GLY A C 1
ATOM 584 O O . GLY A 1 78 ? 12.459 14.049 -7.475 1.00 92.31 78 GLY A O 1
ATOM 585 N N . GLY A 1 79 ? 11.594 12.071 -8.127 1.00 92.62 79 GLY A N 1
ATOM 586 C CA . GLY A 1 79 ? 12.267 11.211 -7.162 1.00 92.62 79 GLY A CA 1
ATOM 587 C C . GLY A 1 79 ? 11.309 10.251 -6.452 1.00 92.62 79 GLY A C 1
ATOM 588 O O . GLY A 1 79 ? 10.116 10.506 -6.298 1.00 92.62 79 GLY A O 1
ATOM 589 N N . THR A 1 80 ? 11.862 9.158 -5.927 1.00 95.56 80 THR A N 1
ATOM 590 C CA . THR A 1 80 ? 11.095 8.086 -5.264 1.00 95.56 80 THR A CA 1
ATOM 591 C C . THR A 1 80 ? 10.659 8.427 -3.834 1.00 95.56 80 THR A C 1
ATOM 593 O O . THR A 1 80 ? 9.784 7.770 -3.271 1.00 95.56 80 THR A O 1
ATOM 596 N N . PHE A 1 81 ? 11.272 9.438 -3.207 1.00 97.38 81 PHE A N 1
ATOM 597 C CA . PHE A 1 81 ? 11.162 9.665 -1.764 1.00 97.38 81 PHE A CA 1
ATOM 598 C C . PHE A 1 81 ? 9.722 9.878 -1.291 1.00 97.38 81 PHE A C 1
ATOM 600 O O . PHE A 1 81 ? 9.313 9.248 -0.320 1.00 97.38 81 PHE A O 1
ATOM 607 N N . ALA A 1 82 ? 8.951 10.742 -1.956 1.00 97.88 82 ALA A N 1
ATOM 608 C CA . ALA A 1 82 ? 7.606 11.093 -1.502 1.00 97.88 82 ALA A CA 1
ATOM 609 C C . ALA A 1 82 ? 6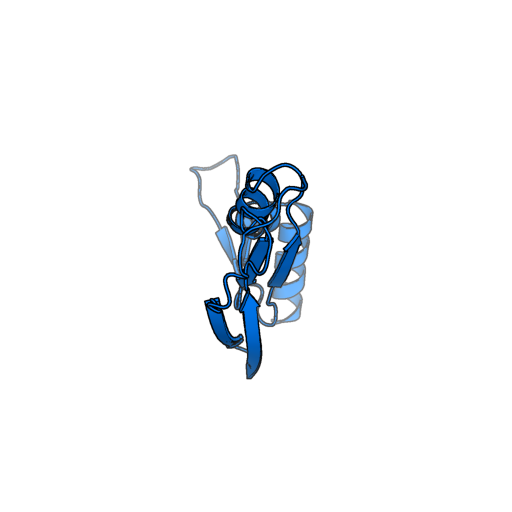.650 9.889 -1.548 1.00 97.88 82 ALA A C 1
ATOM 611 O O . ALA A 1 82 ? 5.959 9.615 -0.563 1.00 97.88 82 ALA A O 1
ATOM 612 N N . ALA A 1 83 ? 6.658 9.134 -2.651 1.00 98.31 83 ALA A N 1
ATOM 613 C CA . ALA A 1 83 ? 5.844 7.932 -2.807 1.00 98.31 83 ALA A CA 1
ATOM 614 C C . ALA A 1 83 ? 6.261 6.839 -1.813 1.00 98.31 83 ALA A C 1
ATOM 616 O O . ALA A 1 83 ? 5.423 6.323 -1.074 1.00 98.31 83 ALA A O 1
ATOM 617 N N . MET A 1 84 ? 7.565 6.563 -1.696 1.00 97.88 84 MET A N 1
ATOM 618 C CA . MET A 1 84 ? 8.088 5.562 -0.758 1.00 97.88 84 MET A CA 1
ATOM 619 C C . MET A 1 84 ? 7.838 5.935 0.706 1.00 97.88 84 MET A C 1
ATOM 621 O O . MET A 1 84 ? 7.507 5.071 1.520 1.00 97.88 84 MET A O 1
ATOM 625 N N . TYR A 1 85 ? 7.989 7.212 1.067 1.00 98.19 85 TYR A N 1
ATOM 626 C CA . TYR A 1 85 ? 7.679 7.685 2.413 1.00 98.19 85 TYR A CA 1
ATOM 627 C C . TYR A 1 85 ? 6.192 7.512 2.711 1.00 98.19 85 TYR A C 1
ATOM 629 O O . TYR A 1 85 ? 5.857 6.998 3.778 1.00 98.19 85 TYR A O 1
ATOM 637 N N . SER A 1 86 ? 5.324 7.884 1.766 1.00 98.31 86 SER A N 1
ATOM 638 C CA . SER A 1 86 ? 3.873 7.732 1.894 1.00 98.31 86 SER A CA 1
ATOM 639 C C . SER A 1 86 ? 3.490 6.263 2.068 1.00 98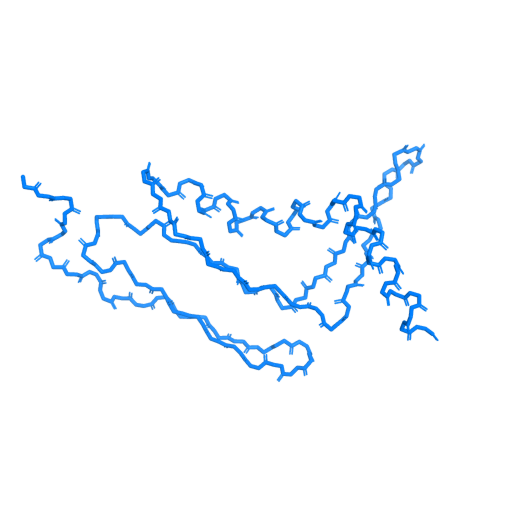.31 86 SER A C 1
ATOM 641 O O . SER A 1 86 ? 2.890 5.924 3.084 1.00 98.31 86 SER A O 1
ATOM 643 N N . GLY A 1 87 ? 3.951 5.371 1.186 1.00 97.56 87 GLY A N 1
ATOM 644 C CA . GLY A 1 87 ? 3.685 3.931 1.283 1.00 97.56 87 GLY A CA 1
ATOM 645 C C . GLY A 1 87 ? 4.122 3.310 2.615 1.00 97.56 87 GLY A C 1
ATOM 646 O O . GLY A 1 87 ? 3.418 2.479 3.175 1.00 97.56 87 GLY A O 1
ATOM 647 N N . ARG A 1 88 ? 5.248 3.763 3.183 1.00 97.38 88 ARG A N 1
ATOM 648 C CA . ARG A 1 88 ? 5.781 3.233 4.454 1.00 97.38 88 ARG A CA 1
ATOM 649 C C . ARG A 1 88 ? 5.167 3.848 5.710 1.00 97.38 88 ARG A C 1
ATOM 651 O O . ARG A 1 88 ? 5.230 3.239 6.773 1.00 97.38 88 ARG A O 1
ATOM 658 N N . ASN A 1 89 ? 4.665 5.080 5.637 1.00 97.75 89 ASN A N 1
ATOM 659 C CA . ASN A 1 89 ? 4.295 5.847 6.831 1.00 97.75 89 ASN A CA 1
ATOM 660 C C . ASN A 1 89 ? 2.818 6.205 6.905 1.00 97.75 89 ASN A C 1
ATOM 662 O O . ASN A 1 89 ? 2.384 6.619 7.978 1.00 97.75 89 ASN A O 1
ATOM 666 N N . PHE A 1 90 ? 2.050 6.057 5.825 1.00 98.31 90 PHE A N 1
ATOM 667 C CA . PHE A 1 90 ? 0.653 6.477 5.803 1.00 98.31 90 PHE A CA 1
ATOM 668 C C . PHE A 1 90 ? -0.155 5.816 6.925 1.00 98.31 90 PHE A C 1
ATOM 670 O O . PHE A 1 90 ? -0.696 6.533 7.759 1.00 98.31 90 PHE A O 1
ATOM 677 N N . CYS A 1 91 ? -0.144 4.481 7.043 1.00 97.56 91 CYS A N 1
ATOM 678 C CA . CYS A 1 91 ? -0.874 3.777 8.108 1.00 97.56 91 CYS A CA 1
ATOM 679 C C . CYS A 1 91 ? -0.376 4.164 9.513 1.00 97.56 91 CYS A C 1
ATOM 681 O O . CYS A 1 91 ? -1.169 4.377 10.429 1.00 97.56 91 CYS A O 1
ATOM 683 N N . ARG A 1 92 ? 0.941 4.352 9.684 1.00 95.56 92 ARG A N 1
ATOM 684 C CA . ARG A 1 92 ? 1.552 4.802 10.949 1.00 95.56 92 ARG A CA 1
ATOM 685 C C . ARG A 1 92 ? 1.072 6.202 11.357 1.00 95.56 92 ARG A C 1
ATOM 687 O O . ARG A 1 92 ? 0.894 6.472 12.543 1.00 95.56 92 ARG A O 1
ATOM 694 N N . VAL A 1 93 ? 0.921 7.112 10.400 1.00 96.88 93 VAL A N 1
ATOM 695 C CA . VAL A 1 93 ? 0.463 8.484 10.656 1.00 96.88 93 VAL A CA 1
ATOM 696 C C . VAL A 1 93 ? -1.052 8.518 10.838 1.00 96.88 93 VAL A C 1
ATOM 698 O O . VAL A 1 93 ? -1.513 9.160 11.780 1.00 96.88 93 VAL A O 1
ATOM 701 N N . LEU A 1 94 ? -1.802 7.813 9.984 1.00 97.38 94 LEU A N 1
ATOM 702 C CA . LEU A 1 94 ? -3.262 7.729 10.017 1.00 97.38 94 LEU A CA 1
ATOM 703 C C . LEU A 1 94 ? -3.764 7.159 11.347 1.00 97.38 94 LEU A C 1
ATOM 705 O O . LEU A 1 94 ? -4.595 7.794 11.987 1.00 97.38 94 LEU A O 1
ATOM 709 N N . SER A 1 95 ? -3.195 6.034 11.797 1.00 96.88 95 SER A N 1
ATOM 710 C CA . SER A 1 95 ? -3.565 5.368 13.060 1.00 96.88 95 SER A CA 1
ATOM 711 C C . SER A 1 95 ? -3.507 6.292 14.278 1.00 96.88 95 SER A C 1
ATOM 713 O O . SER A 1 95 ? -4.248 6.093 15.229 1.00 96.88 95 SER A O 1
ATOM 715 N N . ARG A 1 96 ? -2.659 7.326 14.255 1.00 95.75 96 ARG A N 1
ATOM 716 C CA . ARG A 1 96 ? -2.466 8.274 15.367 1.00 95.75 96 ARG A CA 1
ATOM 717 C C . ARG A 1 96 ? -3.237 9.585 15.204 1.00 95.75 96 ARG A C 1
ATOM 719 O O . ARG A 1 96 ? -3.064 10.490 16.019 1.00 95.75 96 ARG A O 1
ATOM 726 N N . GLN A 1 97 ? -4.012 9.759 14.133 1.00 96.44 97 GLN A N 1
ATOM 727 C CA . GLN A 1 97 ? -4.779 10.992 13.958 1.00 96.44 97 GLN A CA 1
ATOM 728 C C . GLN A 1 97 ? -5.925 11.032 14.974 1.00 96.44 97 GLN A C 1
ATOM 730 O O . GLN A 1 97 ? -6.696 10.076 15.006 1.00 96.44 97 GLN A O 1
ATOM 735 N N . PRO A 1 98 ? -6.120 12.133 15.730 1.00 95.38 98 PRO A N 1
ATOM 736 C CA . PRO A 1 98 ? -7.175 12.207 16.745 1.00 95.38 98 PRO A CA 1
ATOM 737 C C . PRO A 1 98 ? -8.558 11.849 16.196 1.00 95.38 98 PRO A C 1
ATOM 739 O O . PRO A 1 98 ? -9.240 11.002 16.745 1.00 95.38 98 PRO A O 1
ATOM 742 N N . LYS A 1 99 ? -8.910 12.372 15.014 1.00 97.12 99 LYS A N 1
ATOM 743 C CA . LYS A 1 99 ? -10.185 12.051 14.354 1.00 97.12 99 LYS A CA 1
ATOM 744 C C . LYS A 1 99 ? -10.318 10.587 13.932 1.00 97.12 99 LYS A C 1
ATOM 746 O O . LYS A 1 99 ? -11.432 10.098 13.796 1.00 97.12 99 LYS A O 1
ATOM 751 N N . PHE A 1 100 ? -9.202 9.918 13.648 1.00 97.00 100 PHE A N 1
ATOM 752 C CA . PHE A 1 100 ? -9.211 8.501 13.300 1.00 97.00 100 PHE A CA 1
ATOM 753 C C . PHE A 1 100 ? -9.359 7.635 14.555 1.00 97.00 100 PHE A C 1
ATOM 755 O O . PHE A 1 100 ? -10.075 6.644 14.514 1.00 97.00 100 PHE A O 1
ATOM 762 N N . VAL A 1 101 ? -8.767 8.054 15.678 1.00 96.12 101 VAL A N 1
ATOM 763 C CA . VAL A 1 101 ? -9.002 7.456 17.002 1.00 96.12 101 VAL A CA 1
ATOM 764 C C . VAL A 1 101 ? -10.464 7.635 17.427 1.00 96.12 101 VAL A C 1
ATOM 766 O O . VAL A 1 101 ? -11.108 6.652 17.780 1.00 96.12 101 VAL A O 1
ATOM 769 N N . ASP A 1 102 ? -11.020 8.846 17.304 1.00 95.62 102 ASP A N 1
ATOM 770 C CA . ASP A 1 102 ? -12.439 9.121 17.583 1.00 95.62 102 ASP A CA 1
ATOM 771 C C . ASP A 1 102 ? -13.351 8.203 16.754 1.00 95.62 102 ASP A C 1
ATOM 773 O O . ASP A 1 102 ? -14.308 7.621 17.264 1.00 95.62 102 ASP A O 1
ATOM 777 N N . TYR A 1 103 ? -13.027 8.045 15.468 1.00 96.00 103 TYR A N 1
ATOM 778 C CA . TYR A 1 103 ? -13.745 7.152 14.568 1.00 96.00 103 TYR A CA 1
ATOM 779 C C . TYR A 1 103 ? -13.619 5.676 14.966 1.00 96.00 103 TYR A C 1
ATOM 781 O O . TYR A 1 103 ? -14.613 4.958 14.927 1.00 96.00 103 TYR A O 1
ATOM 789 N N . ALA A 1 104 ? -12.431 5.222 15.367 1.00 95.56 104 ALA A N 1
ATOM 790 C CA . ALA A 1 104 ? -12.203 3.846 15.798 1.00 95.56 104 ALA A CA 1
ATOM 791 C C . ALA A 1 104 ? -13.017 3.503 17.054 1.00 95.56 104 ALA A C 1
ATOM 793 O O . ALA A 1 104 ? -13.686 2.473 17.092 1.00 95.56 104 ALA A O 1
ATOM 794 N N . ASN A 1 105 ? -13.022 4.404 18.043 1.00 94.19 105 ASN A N 1
ATOM 795 C CA . ASN A 1 105 ? -13.843 4.269 19.246 1.00 94.19 105 ASN A CA 1
ATOM 796 C C . ASN A 1 105 ? -15.337 4.219 18.897 1.00 94.19 105 ASN A C 1
ATOM 798 O O . ASN A 1 105 ? -16.033 3.302 19.326 1.00 94.19 105 ASN A O 1
ATOM 802 N N . PHE A 1 106 ? -15.805 5.131 18.038 1.00 94.25 106 PHE A N 1
ATOM 803 C CA . PHE A 1 106 ? -17.181 5.108 17.541 1.00 94.25 106 PHE A CA 1
ATOM 804 C C . PHE A 1 106 ? -17.515 3.785 16.837 1.00 94.25 106 PHE A C 1
ATOM 806 O O . PHE A 1 106 ? -18.546 3.188 17.111 1.00 94.25 106 PHE A O 1
ATOM 813 N N . SER A 1 107 ? -16.649 3.293 15.949 1.00 92.12 107 SER A N 1
ATOM 814 C CA . SER A 1 107 ? -16.891 2.039 15.227 1.00 92.12 107 SER A CA 1
ATOM 815 C C . SER A 1 107 ? -16.989 0.839 16.170 1.00 92.12 107 SER A C 1
ATOM 817 O O . SER A 1 107 ? -17.808 -0.047 15.935 1.00 92.12 107 SER A O 1
ATOM 819 N N . LYS A 1 108 ? -16.176 0.812 17.231 1.00 88.81 108 LYS A N 1
ATOM 820 C CA . LYS A 1 108 ? -16.185 -0.256 18.233 1.00 88.81 108 LYS A CA 1
ATOM 821 C C . LYS A 1 108 ? -17.486 -0.276 19.038 1.00 88.81 108 LYS A C 1
ATOM 823 O O . LYS A 1 108 ? -18.081 -1.335 19.186 1.00 88.81 108 LYS A O 1
ATOM 828 N N . GLU A 1 109 ? -17.957 0.885 19.494 1.00 88.31 109 GLU A N 1
ATOM 829 C CA . GLU A 1 109 ? -19.211 1.007 20.258 1.00 88.31 109 GLU A CA 1
ATOM 830 C C . GLU A 1 109 ? -20.445 0.514 19.487 1.00 88.31 109 GLU A C 1
ATOM 832 O O . GLU A 1 109 ? -21.412 0.080 20.099 1.00 88.31 109 GLU A O 1
ATOM 837 N N . TRP A 1 110 ? -20.434 0.589 18.153 1.00 78.88 110 TRP A N 1
ATOM 838 C CA . TRP A 1 110 ? -21.544 0.122 17.310 1.00 78.88 110 TRP A CA 1
ATOM 839 C C . TRP A 1 110 ? -21.492 -1.371 16.975 1.00 78.88 110 TRP A C 1
ATOM 841 O O . TRP A 1 110 ? -22.479 -1.908 16.467 1.00 78.88 110 TRP A O 1
ATOM 851 N N . ALA A 1 111 ? -20.347 -2.018 17.186 1.00 75.19 111 ALA A N 1
ATOM 852 C CA . ALA A 1 111 ? -20.178 -3.448 16.955 1.00 75.19 111 ALA A CA 1
ATOM 853 C C . ALA A 1 111 ? -20.583 -4.299 18.177 1.00 75.19 111 ALA A C 1
ATOM 855 O O . ALA A 1 111 ? -20.857 -5.490 18.011 1.00 75.19 111 ALA A O 1
ATOM 856 N N . GLU A 1 112 ? -20.620 -3.694 19.371 1.00 62.56 112 GLU A N 1
ATOM 857 C CA . GLU A 1 112 ? -21.063 -4.284 20.649 1.00 62.56 112 GLU A CA 1
ATOM 858 C C . GLU A 1 112 ? -22.585 -4.156 20.862 1.00 62.56 112 GLU A C 1
ATOM 860 O O . GLU A 1 112 ? -23.180 -5.128 21.390 1.00 62.56 112 GLU A O 1
#

Foldseek 3Di:
DDQWDPFFFADKDKDWDAAPVGRTDIDIDGRTGGPDDQKDKDWFRWAWAWDFDPPPDTDTDTQTDPPDIDIDMDDGDPHNVVNVCCRVCVRVVQSHDPVSVVVSVVNVVVVD